Protein AF-A0A316E9Y3-F1 (afdb_monomer_lite)

Structure (mmCIF, N/CA/C/O backbone):
data_AF-A0A316E9Y3-F1
#
_entry.id   AF-A0A316E9Y3-F1
#
loop_
_atom_site.group_PDB
_atom_site.id
_atom_site.type_symbol
_atom_site.label_atom_id
_atom_site.label_alt_id
_atom_site.label_comp_id
_atom_site.label_asym_id
_atom_site.label_entity_id
_atom_site.label_seq_id
_atom_site.pdbx_PDB_ins_code
_atom_site.Cartn_x
_atom_site.Cartn_y
_atom_site.Cartn_z
_atom_site.occupancy
_atom_site.B_iso_or_equiv
_atom_site.auth_seq_id
_atom_site.auth_comp_id
_atom_site.auth_asym_id
_atom_site.auth_atom_id
_atom_site.pdbx_PDB_model_num
ATOM 1 N N . MET A 1 1 ? 6.605 10.592 7.202 1.00 53.28 1 MET A N 1
ATOM 2 C CA . MET A 1 1 ? 6.475 9.118 7.060 1.00 53.28 1 MET A CA 1
ATOM 3 C C . MET A 1 1 ? 5.324 8.863 6.090 1.00 53.28 1 MET A C 1
ATOM 5 O O . MET A 1 1 ? 4.272 9.458 6.290 1.00 53.28 1 MET A O 1
ATOM 9 N N . LEU A 1 2 ? 5.537 8.052 5.047 1.00 69.44 2 LEU A N 1
ATOM 10 C CA . LEU A 1 2 ? 4.682 7.876 3.854 1.00 6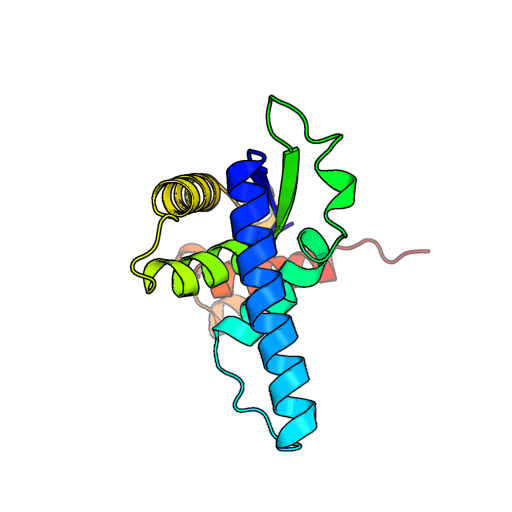9.44 2 LEU A CA 1
ATOM 11 C C . LEU A 1 2 ? 3.392 7.067 4.072 1.00 69.44 2 LEU A C 1
ATOM 13 O O . LEU A 1 2 ? 2.859 6.456 3.151 1.00 69.44 2 LEU A O 1
ATOM 17 N N . LYS A 1 3 ? 2.882 7.018 5.300 1.00 75.00 3 LYS A N 1
ATOM 18 C CA . LYS A 1 3 ? 1.794 6.107 5.646 1.00 75.00 3 LYS A CA 1
ATOM 19 C C . LYS A 1 3 ? 0.440 6.778 5.494 1.00 75.00 3 LYS A C 1
ATOM 21 O O . LYS A 1 3 ? 0.211 7.863 6.028 1.00 75.00 3 LYS A O 1
ATOM 26 N N . VAL A 1 4 ? -0.461 6.088 4.814 1.00 78.00 4 VAL A N 1
ATOM 27 C CA . VAL A 1 4 ? -1.889 6.378 4.751 1.00 78.00 4 VAL A CA 1
ATOM 28 C C . VAL A 1 4 ? -2.583 5.454 5.741 1.00 78.00 4 VAL A C 1
ATOM 30 O O . VAL A 1 4 ? -2.321 4.250 5.776 1.00 78.00 4 VAL A O 1
ATOM 33 N N . THR A 1 5 ? -3.475 6.008 6.558 1.00 83.88 5 THR A N 1
ATOM 34 C CA . THR A 1 5 ? -4.382 5.178 7.352 1.00 83.88 5 THR A CA 1
ATOM 35 C C . THR A 1 5 ? -5.621 4.901 6.524 1.00 83.88 5 THR A C 1
ATOM 37 O O . THR A 1 5 ? -6.405 5.814 6.296 1.00 83.88 5 THR A O 1
ATOM 40 N N . ILE A 1 6 ? -5.809 3.648 6.125 1.00 84.19 6 ILE A N 1
ATOM 41 C CA . ILE A 1 6 ? -7.038 3.201 5.469 1.00 84.19 6 ILE A CA 1
ATOM 42 C C . ILE A 1 6 ? -7.911 2.461 6.474 1.00 84.19 6 ILE A C 1
ATOM 44 O O . ILE A 1 6 ? -7.409 1.741 7.345 1.00 84.19 6 ILE A O 1
ATOM 48 N N . ARG A 1 7 ? -9.229 2.613 6.367 1.00 86.38 7 ARG A N 1
ATOM 49 C CA . ARG A 1 7 ? -10.187 1.864 7.186 1.00 86.38 7 ARG A CA 1
ATOM 50 C C . ARG A 1 7 ? -10.978 0.929 6.292 1.00 86.38 7 ARG A C 1
ATOM 52 O O . ARG A 1 7 ? -11.722 1.382 5.437 1.00 86.38 7 ARG A O 1
ATOM 59 N N . LEU A 1 8 ? -10.832 -0.368 6.539 1.00 86.56 8 LEU A N 1
ATOM 60 C CA . LEU A 1 8 ? -11.488 -1.406 5.752 1.00 86.56 8 LEU A CA 1
ATOM 61 C C . LEU A 1 8 ? -12.566 -2.103 6.577 1.00 86.56 8 LEU A C 1
ATOM 63 O O . LEU A 1 8 ? -12.337 -2.478 7.731 1.00 86.56 8 LEU A O 1
ATOM 67 N N . SER A 1 9 ? -13.729 -2.303 5.975 1.00 87.62 9 SER A N 1
ATOM 68 C CA . SER A 1 9 ? -14.756 -3.244 6.411 1.00 87.62 9 SER A CA 1
ATOM 69 C C . SER A 1 9 ? -14.274 -4.693 6.278 1.00 87.62 9 SER A C 1
ATOM 71 O O . SER A 1 9 ? -13.242 -4.987 5.670 1.00 87.62 9 SER A O 1
ATOM 73 N N . GLU A 1 10 ? -15.034 -5.626 6.848 1.00 86.69 10 GLU A N 1
ATOM 74 C CA . GLU A 1 10 ? -14.726 -7.055 6.750 1.00 86.69 10 GLU A CA 1
ATOM 75 C C . GLU A 1 10 ? -14.744 -7.549 5.294 1.00 86.69 10 GLU A C 1
ATOM 77 O O . GLU A 1 10 ? -13.854 -8.290 4.881 1.00 86.69 10 GLU A O 1
ATOM 82 N N . ALA A 1 11 ? -15.714 -7.096 4.493 1.00 85.56 11 ALA A N 1
ATOM 83 C CA . ALA A 1 11 ? -15.823 -7.471 3.085 1.00 85.56 11 ALA A CA 1
ATOM 84 C C . ALA A 1 11 ? -14.615 -6.981 2.269 1.00 85.56 11 ALA A C 1
ATOM 86 O O . ALA A 1 11 ? -14.013 -7.752 1.524 1.00 85.56 11 ALA A O 1
ATOM 87 N N . GLU A 1 12 ? -14.213 -5.724 2.460 1.00 85.94 12 GLU A N 1
ATOM 88 C CA . GLU A 1 12 ? -13.044 -5.133 1.797 1.00 85.94 12 GLU A CA 1
ATOM 89 C C . GLU A 1 12 ? -11.744 -5.817 2.219 1.00 85.94 12 GLU A C 1
ATOM 91 O O . GLU A 1 12 ? -10.894 -6.121 1.381 1.00 85.94 12 GLU A O 1
ATOM 96 N N . TYR A 1 13 ? -11.607 -6.129 3.509 1.00 87.00 13 TYR A N 1
ATOM 97 C CA . TYR A 1 13 ? -10.476 -6.899 4.009 1.00 87.00 13 TYR A CA 1
ATOM 98 C C . TYR A 1 13 ? -10.398 -8.281 3.348 1.00 87.00 13 TYR A C 1
ATOM 100 O O . TYR A 1 13 ? -9.324 -8.691 2.909 1.00 87.00 13 TYR A O 1
ATOM 108 N N . CYS A 1 14 ? -11.525 -8.987 3.230 1.00 85.38 14 CYS A N 1
ATOM 109 C CA . CYS A 1 14 ? -11.593 -10.288 2.565 1.00 85.38 14 CYS A CA 1
ATOM 110 C C . CYS A 1 14 ? -11.201 -10.204 1.084 1.00 85.38 14 CYS A C 1
ATOM 112 O O . CYS A 1 14 ? -10.507 -11.093 0.594 1.00 85.38 14 CYS A O 1
ATOM 114 N N . ILE A 1 15 ? -11.582 -9.135 0.379 1.00 84.69 15 ILE A N 1
ATOM 115 C CA . ILE A 1 15 ? -11.165 -8.891 -1.010 1.00 84.69 15 ILE A CA 1
ATOM 116 C C . ILE A 1 15 ? -9.641 -8.716 -1.092 1.00 84.69 15 ILE A C 1
ATOM 118 O O . ILE A 1 15 ? -8.985 -9.408 -1.875 1.00 84.69 15 ILE A O 1
ATOM 122 N N . MET A 1 16 ? -9.067 -7.849 -0.251 1.00 85.81 16 MET A N 1
ATOM 123 C CA . MET A 1 16 ? -7.617 -7.600 -0.184 1.00 85.81 16 MET A CA 1
ATOM 124 C C . MET A 1 16 ? -6.841 -8.882 0.150 1.00 85.81 16 MET A C 1
ATOM 126 O O . MET A 1 16 ? -5.827 -9.197 -0.480 1.00 85.81 16 MET A O 1
ATOM 130 N N . GLN A 1 17 ? -7.349 -9.663 1.105 1.00 87.50 17 GLN A N 1
ATOM 131 C CA . GLN A 1 17 ? -6.788 -10.949 1.507 1.00 87.50 17 GLN A CA 1
ATOM 132 C C . GLN A 1 17 ? -6.868 -11.991 0.391 1.00 87.50 17 GLN A C 1
ATOM 134 O O . GLN A 1 17 ? -5.873 -12.674 0.134 1.00 87.50 17 GLN A O 1
ATOM 139 N N . ALA A 1 18 ? -8.011 -12.120 -0.283 1.00 85.50 18 ALA A N 1
ATOM 140 C CA . ALA A 1 18 ? -8.193 -13.078 -1.367 1.00 85.50 18 ALA A CA 1
ATOM 141 C C . ALA A 1 18 ? -7.277 -12.759 -2.552 1.00 85.50 18 ALA A C 1
ATOM 143 O O . ALA A 1 18 ? -6.607 -13.659 -3.057 1.00 85.50 18 ALA A O 1
ATOM 144 N N . HIS A 1 19 ? -7.186 -11.483 -2.942 1.00 85.25 19 HIS A N 1
ATOM 145 C CA . HIS A 1 19 ? -6.278 -11.031 -3.996 1.00 85.25 19 HIS A CA 1
ATOM 146 C C . HIS A 1 19 ? -4.815 -11.336 -3.648 1.00 85.25 19 HIS A C 1
ATOM 148 O O . HIS A 1 19 ? -4.106 -11.979 -4.421 1.00 85.25 19 HIS A O 1
ATOM 154 N N . THR A 1 20 ? -4.384 -10.938 -2.447 1.00 87.81 20 THR A N 1
ATOM 155 C CA . THR A 1 20 ? -3.024 -11.184 -1.946 1.00 87.81 20 THR A CA 1
ATOM 156 C C . THR A 1 20 ? -2.697 -12.680 -1.927 1.00 87.81 20 THR A C 1
ATOM 158 O O . THR A 1 20 ? -1.657 -13.106 -2.424 1.00 87.81 20 THR A O 1
ATOM 161 N N . SER A 1 21 ? -3.608 -13.501 -1.400 1.00 87.94 21 SER A N 1
ATOM 162 C CA . SER A 1 21 ? -3.412 -14.950 -1.283 1.00 87.94 21 SER A CA 1
ATOM 163 C C . SER A 1 21 ? -3.377 -15.649 -2.639 1.00 87.94 21 SER A C 1
ATOM 165 O O . SER A 1 21 ? -2.570 -16.555 -2.834 1.00 87.94 21 SER A O 1
ATOM 167 N N . TYR A 1 22 ? -4.237 -15.243 -3.578 1.00 87.69 22 TYR A N 1
ATOM 168 C CA . TYR A 1 22 ? -4.286 -15.810 -4.925 1.00 87.69 22 TYR A CA 1
ATOM 169 C C . TYR A 1 22 ? -2.937 -15.673 -5.635 1.00 87.69 22 TYR A C 1
ATOM 171 O O . TYR A 1 22 ? -2.362 -16.676 -6.057 1.00 87.69 22 TYR A O 1
ATOM 179 N N . TRP A 1 23 ? -2.401 -14.454 -5.708 1.00 87.25 23 TRP A N 1
ATOM 180 C CA . TRP A 1 23 ? -1.160 -14.185 -6.434 1.00 87.25 23 TRP A CA 1
ATOM 181 C C . TRP A 1 23 ? 0.074 -14.773 -5.753 1.00 87.25 23 TRP A C 1
ATOM 183 O O . TRP A 1 23 ? 0.936 -15.324 -6.433 1.00 87.25 23 TRP A O 1
ATOM 193 N N . LEU A 1 24 ? 0.139 -14.759 -4.417 1.00 86.88 24 LEU A N 1
ATOM 194 C CA . LEU A 1 24 ? 1.225 -15.432 -3.698 1.00 86.88 24 LEU A CA 1
ATOM 195 C C . LEU A 1 24 ? 1.218 -16.946 -3.950 1.00 86.88 24 LEU A C 1
ATOM 197 O O . LEU A 1 24 ? 2.262 -17.527 -4.249 1.00 86.88 24 LEU A O 1
ATOM 201 N N . ASN A 1 25 ? 0.049 -17.589 -3.886 1.00 86.56 25 ASN A N 1
ATOM 202 C CA . ASN A 1 25 ? -0.075 -19.020 -4.172 1.00 86.56 25 ASN A CA 1
ATOM 203 C C . ASN A 1 25 ? 0.237 -19.344 -5.636 1.00 86.56 25 ASN A C 1
ATOM 205 O O . ASN A 1 25 ? 0.856 -20.372 -5.910 1.00 86.56 25 ASN A O 1
ATOM 209 N N . TRP A 1 26 ? -0.147 -18.466 -6.564 1.00 86.31 26 TRP A N 1
ATOM 210 C CA . TRP A 1 26 ? 0.212 -18.585 -7.973 1.00 86.31 26 TRP A CA 1
ATOM 211 C C . TRP A 1 26 ? 1.735 -18.574 -8.161 1.00 86.31 26 TRP A C 1
ATOM 213 O O . TRP A 1 26 ? 2.266 -19.472 -8.816 1.00 86.31 26 TRP A O 1
ATOM 223 N N . CYS A 1 27 ? 2.453 -17.657 -7.498 1.00 82.88 27 CYS A N 1
ATOM 224 C CA . CYS A 1 27 ? 3.918 -17.640 -7.497 1.00 82.88 27 CYS A CA 1
ATOM 225 C C . CYS A 1 27 ? 4.499 -18.948 -6.956 1.00 82.88 27 CYS A C 1
ATOM 227 O O . CYS A 1 27 ? 5.341 -19.566 -7.604 1.00 82.88 27 CYS A O 1
ATOM 229 N N . PHE A 1 28 ? 4.032 -19.419 -5.795 1.00 83.44 28 PHE A N 1
ATOM 230 C CA . PHE A 1 28 ? 4.518 -20.678 -5.224 1.00 83.44 28 PHE A CA 1
ATOM 231 C C . PHE A 1 28 ? 4.290 -21.872 -6.160 1.00 83.44 28 PHE A C 1
ATOM 233 O O . PHE A 1 28 ? 5.186 -22.703 -6.329 1.00 83.44 28 PHE A O 1
ATOM 240 N N . ALA A 1 29 ? 3.116 -21.954 -6.793 1.00 83.69 29 ALA A N 1
ATOM 241 C CA . ALA A 1 29 ? 2.800 -23.009 -7.747 1.00 83.69 29 ALA A CA 1
ATOM 242 C C . ALA A 1 29 ? 3.710 -22.943 -8.984 1.00 83.69 29 ALA A C 1
ATOM 244 O O . ALA A 1 29 ? 4.302 -23.954 -9.364 1.00 83.69 29 ALA A O 1
ATOM 245 N N . HIS A 1 30 ? 3.889 -21.759 -9.575 1.00 81.75 30 HIS A N 1
ATOM 246 C CA . HIS A 1 30 ? 4.758 -21.586 -10.739 1.00 81.75 30 HIS A CA 1
ATOM 247 C C . HIS A 1 30 ? 6.219 -21.919 -10.438 1.00 81.75 30 HIS A C 1
ATOM 249 O O . HIS A 1 30 ? 6.848 -22.645 -11.216 1.00 81.75 30 HIS A O 1
ATOM 255 N N . TYR A 1 31 ? 6.740 -21.465 -9.293 1.00 80.19 31 TYR A N 1
ATOM 256 C CA . TYR A 1 31 ? 8.100 -21.789 -8.865 1.00 80.19 31 TYR A CA 1
ATOM 257 C C . TYR A 1 31 ? 8.302 -23.305 -8.781 1.00 80.19 31 TYR A C 1
ATOM 259 O O . TYR A 1 31 ? 9.250 -23.835 -9.356 1.00 80.19 31 TYR A O 1
ATOM 267 N N . LYS A 1 32 ? 7.356 -24.016 -8.150 1.00 80.00 32 LYS A N 1
ATOM 268 C CA . LYS A 1 32 ? 7.397 -25.476 -7.984 1.00 80.00 32 LYS A CA 1
ATOM 269 C C . LYS A 1 32 ? 7.415 -26.239 -9.315 1.00 80.00 32 LYS A C 1
ATOM 271 O O . LYS A 1 32 ? 7.974 -27.331 -9.369 1.00 80.00 32 LYS A O 1
ATOM 276 N N . HIS A 1 33 ? 6.786 -25.704 -10.362 1.00 77.31 33 HIS A N 1
ATOM 277 C CA . HIS A 1 33 ? 6.623 -26.399 -11.642 1.00 77.31 33 HIS A CA 1
ATOM 278 C C . HIS A 1 33 ? 7.653 -26.030 -12.713 1.00 77.31 33 HIS A C 1
ATOM 280 O O . HIS A 1 33 ? 7.932 -26.857 -13.575 1.00 77.31 33 HIS A O 1
ATOM 286 N N . SER A 1 34 ? 8.202 -24.814 -12.691 1.00 76.69 34 SER A N 1
ATOM 287 C CA . SER A 1 34 ? 8.998 -24.286 -13.811 1.00 76.69 34 SER A CA 1
ATOM 288 C C . SER A 1 34 ? 10.368 -23.722 -13.424 1.00 76.69 34 SER A C 1
ATOM 290 O O . SER A 1 34 ? 11.116 -23.322 -14.316 1.00 76.69 34 SER A O 1
ATOM 292 N N . ASN A 1 35 ? 10.715 -23.686 -12.124 1.00 69.88 35 ASN A N 1
ATOM 293 C CA . ASN A 1 35 ? 11.948 -23.091 -11.568 1.00 69.88 35 ASN A CA 1
ATOM 294 C C . ASN A 1 35 ? 12.254 -21.656 -12.051 1.00 69.88 35 ASN A C 1
ATOM 296 O O . ASN A 1 35 ? 13.339 -21.128 -11.814 1.00 69.88 35 ASN A O 1
ATOM 300 N N . THR A 1 36 ? 11.301 -21.014 -12.723 1.00 65.00 36 THR A N 1
ATOM 301 C CA . THR A 1 36 ? 11.392 -19.682 -13.310 1.00 65.00 36 THR A CA 1
ATOM 302 C C . THR A 1 36 ? 10.024 -19.029 -13.174 1.00 65.00 36 THR A C 1
ATOM 304 O O . THR A 1 36 ? 8.994 -19.677 -13.323 1.00 65.00 36 THR A O 1
ATOM 307 N N . ILE A 1 37 ? 9.995 -17.745 -12.838 1.00 66.12 37 ILE A N 1
ATOM 308 C CA . ILE A 1 37 ? 8.758 -16.970 -12.779 1.00 66.12 37 ILE A CA 1
ATOM 309 C C . ILE A 1 37 ? 8.972 -15.738 -13.630 1.00 66.12 37 ILE A C 1
ATOM 311 O O . ILE A 1 37 ? 9.944 -15.006 -13.442 1.00 66.12 37 ILE A O 1
ATOM 315 N N . ARG A 1 38 ? 8.042 -15.501 -14.552 1.00 67.38 38 ARG A N 1
ATOM 316 C CA . ARG A 1 38 ? 7.872 -14.173 -15.119 1.00 67.38 38 ARG A CA 1
ATOM 317 C C . ARG A 1 38 ? 7.244 -13.310 -14.031 1.00 67.38 38 ARG A C 1
ATOM 319 O O . ARG A 1 38 ? 6.151 -13.611 -13.558 1.00 67.38 38 ARG A O 1
ATOM 326 N N . VAL A 1 39 ? 7.983 -12.306 -13.579 1.00 66.69 39 VAL A N 1
ATOM 327 C CA . VAL A 1 39 ? 7.525 -11.417 -12.515 1.00 66.69 39 VAL A CA 1
ATOM 328 C C . VAL A 1 39 ? 6.656 -10.337 -13.151 1.00 66.69 39 VAL A C 1
ATOM 330 O O . VAL A 1 39 ? 7.162 -9.313 -13.602 1.00 66.69 39 VAL A O 1
ATOM 333 N N . ASP A 1 40 ? 5.358 -10.612 -13.236 1.00 77.94 40 ASP A N 1
ATOM 334 C CA . ASP A 1 40 ? 4.357 -9.613 -13.609 1.00 77.94 40 ASP A CA 1
ATOM 335 C C . ASP A 1 40 ? 4.015 -8.721 -12.390 1.00 77.94 40 ASP A C 1
ATOM 337 O O . ASP A 1 40 ? 4.412 -9.006 -11.252 1.00 77.94 40 ASP A O 1
ATOM 341 N N . THR A 1 41 ? 3.326 -7.600 -12.618 1.00 80.88 41 THR A N 1
ATOM 342 C CA . THR A 1 41 ? 3.100 -6.557 -11.600 1.00 80.88 41 THR A CA 1
ATOM 343 C C . THR A 1 41 ? 2.262 -7.061 -10.421 1.00 80.88 41 THR A C 1
ATOM 345 O O . THR A 1 41 ? 2.530 -6.721 -9.269 1.00 80.88 41 THR A O 1
ATOM 348 N N . GLU A 1 42 ? 1.273 -7.911 -10.677 1.00 84.44 42 GLU A N 1
ATOM 349 C CA . GLU A 1 42 ? 0.311 -8.388 -9.687 1.00 84.44 42 GLU A CA 1
ATOM 350 C C . GLU A 1 42 ? 0.951 -9.247 -8.578 1.00 84.44 42 GLU A C 1
ATOM 352 O O . GLU A 1 42 ? 0.708 -8.961 -7.401 1.00 84.44 42 GLU A O 1
ATOM 357 N N . PRO A 1 43 ? 1.824 -10.230 -8.888 1.00 83.56 43 PRO A N 1
ATOM 358 C CA . PRO A 1 43 ? 2.708 -10.883 -7.921 1.00 83.56 43 PRO A CA 1
ATOM 359 C C . PRO A 1 43 ? 3.498 -9.953 -6.994 1.00 83.56 43 PRO A C 1
ATOM 361 O O . PRO A 1 43 ? 3.537 -10.189 -5.784 1.00 83.56 43 PRO A O 1
ATOM 364 N N . ILE A 1 44 ? 4.130 -8.911 -7.547 1.00 83.56 44 ILE A N 1
ATOM 365 C CA . ILE A 1 44 ? 4.951 -7.963 -6.776 1.00 83.56 44 ILE A CA 1
ATOM 366 C C . ILE A 1 44 ? 4.059 -7.215 -5.791 1.00 83.56 44 ILE A C 1
ATOM 368 O O . ILE A 1 44 ? 4.345 -7.172 -4.594 1.00 83.56 44 ILE A O 1
ATOM 372 N N . VAL A 1 45 ? 2.939 -6.683 -6.281 1.00 84.06 45 VAL A N 1
ATOM 373 C CA . VAL A 1 45 ? 1.968 -5.971 -5.448 1.00 84.06 45 VAL A CA 1
ATOM 374 C C . VAL A 1 45 ? 1.429 -6.891 -4.354 1.00 84.06 45 VAL A C 1
ATOM 376 O O . VAL A 1 45 ? 1.433 -6.523 -3.184 1.00 84.06 45 VAL A O 1
ATOM 379 N N . ALA A 1 46 ? 1.050 -8.129 -4.671 1.00 85.06 46 ALA A N 1
ATOM 380 C CA . ALA A 1 46 ? 0.601 -9.083 -3.658 1.00 85.06 46 ALA A CA 1
ATOM 381 C C . ALA A 1 46 ? 1.667 -9.353 -2.579 1.00 85.06 46 ALA A C 1
ATOM 383 O O . ALA A 1 46 ? 1.337 -9.458 -1.396 1.00 85.06 46 ALA A O 1
ATOM 384 N N . GLN A 1 47 ? 2.949 -9.404 -2.945 1.00 85.75 47 GLN A N 1
ATOM 385 C CA . GLN A 1 47 ? 4.037 -9.542 -1.980 1.00 85.75 47 GLN A CA 1
ATOM 386 C C . GLN A 1 47 ? 4.143 -8.339 -1.031 1.00 85.75 47 GLN A C 1
ATOM 388 O O . GLN A 1 47 ? 4.300 -8.546 0.175 1.00 85.75 47 GLN A O 1
ATOM 393 N N . MET A 1 48 ? 3.989 -7.108 -1.531 1.00 86.88 48 MET A N 1
ATOM 394 C CA . MET A 1 48 ? 3.980 -5.887 -0.704 1.00 86.88 48 MET A CA 1
ATOM 395 C C . MET A 1 48 ? 2.851 -5.931 0.339 1.00 86.88 48 MET A C 1
ATOM 397 O O . MET A 1 48 ? 3.057 -5.669 1.526 1.00 86.88 48 MET A O 1
ATOM 401 N N . PHE A 1 49 ? 1.667 -6.379 -0.084 1.00 86.12 49 PHE A N 1
ATOM 402 C CA . PHE A 1 49 ? 0.481 -6.503 0.767 1.00 86.12 49 PHE A CA 1
ATOM 403 C C . PHE A 1 49 ? 0.508 -7.719 1.704 1.00 86.12 49 PHE A C 1
ATOM 405 O O . PHE A 1 49 ? -0.252 -7.773 2.679 1.00 86.12 49 PHE A O 1
ATOM 412 N N . GLY A 1 50 ? 1.420 -8.669 1.479 1.00 85.38 50 GLY A N 1
ATOM 413 C CA . GLY A 1 50 ? 1.576 -9.871 2.294 1.00 85.38 50 GLY A CA 1
ATOM 414 C C . GLY A 1 50 ? 1.722 -9.566 3.787 1.00 85.38 50 GLY A C 1
ATOM 415 O O . GLY A 1 50 ? 1.095 -10.231 4.611 1.00 85.38 50 GLY A O 1
ATOM 416 N N . LYS A 1 51 ? 2.448 -8.508 4.166 1.00 84.19 51 LYS A N 1
ATOM 417 C CA . LYS A 1 51 ? 2.634 -8.125 5.581 1.00 84.19 51 LYS A CA 1
ATOM 418 C C . LYS A 1 51 ? 1.333 -7.701 6.289 1.00 84.19 51 LYS A C 1
ATOM 420 O O . LYS A 1 51 ? 1.243 -7.807 7.512 1.00 84.19 51 LYS A O 1
ATOM 425 N N . TYR A 1 52 ? 0.313 -7.283 5.537 1.00 84.94 52 TYR A N 1
ATOM 426 C CA . TYR A 1 52 ? -0.976 -6.823 6.063 1.00 84.94 52 TYR A CA 1
ATOM 427 C C . TYR A 1 52 ? -2.080 -7.885 5.975 1.00 84.94 52 TYR A C 1
ATOM 429 O O . TYR A 1 52 ? -2.888 -8.018 6.898 1.00 84.94 52 TYR A O 1
ATOM 437 N N . PHE A 1 53 ? -2.109 -8.648 4.877 1.00 85.31 53 PHE A N 1
ATOM 438 C CA . PHE A 1 53 ? -3.267 -9.469 4.504 1.00 85.31 53 PHE A CA 1
ATOM 439 C C . PHE A 1 53 ? -2.976 -10.975 4.385 1.00 85.31 53 PHE A C 1
ATOM 441 O O . PHE A 1 53 ? -3.894 -11.743 4.116 1.00 85.31 53 PHE A O 1
ATOM 448 N N . SER A 1 54 ? -1.744 -11.435 4.643 1.00 75.25 54 SER A N 1
ATOM 449 C CA . SER A 1 54 ? -1.407 -12.876 4.626 1.00 75.25 54 SER A CA 1
ATOM 450 C C . SER A 1 54 ? -1.859 -13.661 5.868 1.00 75.25 54 SER A C 1
ATOM 452 O O . SER A 1 54 ? -1.749 -14.888 5.898 1.00 75.25 54 SER A O 1
ATOM 454 N N . LYS A 1 55 ? -2.336 -12.984 6.924 1.00 65.00 55 LYS A N 1
ATOM 455 C CA . LYS A 1 55 ? -2.715 -13.646 8.182 1.00 65.00 55 LYS A CA 1
ATOM 456 C C . LYS A 1 55 ? -3.959 -14.522 8.027 1.00 65.00 55 LYS A C 1
ATOM 458 O O . LYS A 1 55 ? -4.822 -14.268 7.197 1.00 65.00 55 LYS A O 1
ATOM 463 N N . LYS A 1 56 ? -4.051 -15.562 8.864 1.00 58.22 56 LYS A N 1
ATOM 464 C CA . LYS A 1 56 ? -5.122 -16.570 8.821 1.00 58.22 56 LYS A CA 1
ATOM 465 C C . LYS A 1 56 ? -6.510 -15.958 9.047 1.00 58.22 56 LYS A C 1
ATOM 467 O O . LYS A 1 56 ? -6.714 -15.141 9.941 1.00 58.22 56 LYS A O 1
ATOM 472 N N . THR A 1 57 ? -7.481 -16.499 8.317 1.00 57.75 57 THR A N 1
ATOM 473 C CA . THR A 1 57 ? -8.935 -16.239 8.347 1.00 57.75 57 THR A CA 1
ATOM 474 C C . THR A 1 57 ? -9.561 -16.278 9.754 1.00 57.75 57 THR A C 1
ATOM 476 O O . THR A 1 57 ? -10.640 -15.740 9.972 1.00 57.75 57 THR A O 1
ATOM 479 N N . SER A 1 58 ? -8.872 -16.858 10.745 1.00 58.50 58 SER A N 1
ATOM 480 C CA . SER A 1 58 ? -9.278 -16.871 12.157 1.00 58.50 58 SER A CA 1
ATOM 481 C C . SER A 1 58 ? -9.366 -15.483 12.810 1.00 58.50 58 SER A C 1
ATOM 483 O O . SER A 1 58 ? -9.943 -15.363 13.885 1.00 58.50 58 SER A O 1
ATOM 485 N N . GLU A 1 59 ? -8.793 -14.437 12.203 1.00 64.25 59 GLU A N 1
ATOM 486 C CA . GLU A 1 59 ? -8.934 -13.055 12.690 1.00 64.25 59 GLU A CA 1
ATOM 487 C C . GLU A 1 59 ? -10.288 -12.413 12.315 1.00 64.25 59 GLU A C 1
ATOM 489 O O . GLU A 1 59 ? -10.666 -11.410 12.923 1.00 64.25 59 GLU A O 1
ATOM 494 N N . LEU A 1 60 ? -11.054 -13.005 11.384 1.00 66.44 60 LEU A N 1
ATOM 495 C CA . LEU A 1 60 ? -12.337 -12.457 10.917 1.00 66.44 60 LEU A CA 1
ATOM 496 C C . LEU A 1 60 ? -13.451 -12.551 11.964 1.00 66.44 60 LEU A C 1
ATOM 498 O O . LEU A 1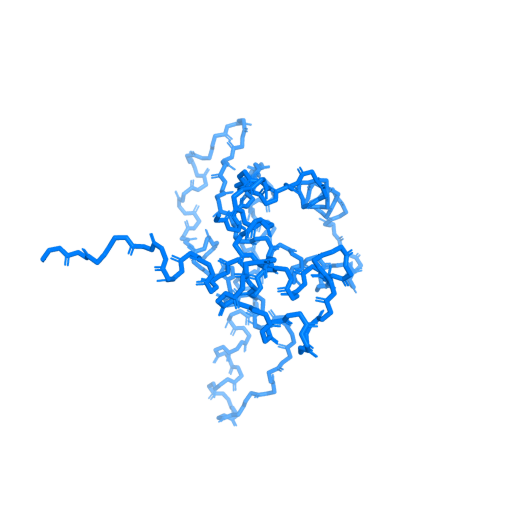 60 ? -14.261 -11.642 12.086 1.00 66.44 60 LEU A O 1
ATOM 502 N N . SER A 1 61 ? -13.449 -13.582 12.815 1.00 65.94 61 SER A N 1
ATOM 503 C CA . SER A 1 61 ? -14.466 -13.718 13.872 1.00 65.94 61 SER A CA 1
ATOM 504 C C . SER A 1 61 ? -14.391 -12.612 14.936 1.00 65.94 61 SER A C 1
ATOM 506 O O . SER A 1 61 ? -15.261 -12.520 15.799 1.00 65.94 61 SER A O 1
ATOM 508 N N . LYS A 1 62 ? -13.324 -11.804 14.918 1.00 74.06 62 LYS A N 1
ATOM 509 C CA . LYS A 1 62 ? -13.100 -10.651 15.799 1.00 74.06 62 LYS A CA 1
ATOM 510 C C . LYS A 1 62 ? -13.056 -9.335 15.015 1.00 74.06 62 LYS A C 1
ATOM 512 O O . LYS A 1 62 ? -12.581 -8.334 15.554 1.00 74.06 62 LYS A O 1
ATOM 517 N N . PHE A 1 63 ? -13.498 -9.323 13.754 1.00 80.81 63 PHE A N 1
ATOM 518 C CA . PHE A 1 63 ? -13.434 -8.122 12.934 1.00 80.81 63 PHE A CA 1
ATOM 519 C C . PHE A 1 63 ? -14.389 -7.050 13.487 1.00 80.81 63 PHE A C 1
ATOM 521 O O . PHE A 1 63 ? -15.561 -7.336 13.749 1.00 80.81 63 PHE A O 1
ATOM 528 N N . PRO A 1 64 ? -13.921 -5.813 13.724 1.00 83.31 64 PRO A N 1
ATOM 529 C CA . PRO A 1 64 ? -14.785 -4.768 14.253 1.00 83.31 64 PRO A CA 1
ATOM 530 C C . PRO A 1 64 ? -15.883 -4.405 13.248 1.00 83.31 64 PRO A C 1
ATOM 532 O O . PRO A 1 64 ? -15.593 -4.165 12.078 1.00 83.31 64 PRO A O 1
ATOM 535 N N . LYS A 1 65 ? -17.129 -4.245 13.718 1.00 80.88 65 LYS A N 1
ATOM 536 C CA . LYS A 1 65 ? -18.250 -3.774 12.876 1.00 80.88 65 LYS A CA 1
ATOM 537 C C . LYS A 1 65 ? -17.978 -2.415 12.216 1.00 80.88 65 LYS A C 1
ATOM 539 O O . LYS A 1 65 ? -18.469 -2.157 11.128 1.00 80.88 65 LYS A O 1
ATOM 544 N N . ALA A 1 66 ? -17.191 -1.561 12.872 1.00 80.94 66 ALA A N 1
ATOM 545 C CA . ALA A 1 66 ? -16.781 -0.248 12.367 1.00 80.94 66 ALA A CA 1
ATOM 546 C C . ALA A 1 66 ? -15.581 -0.301 11.395 1.00 80.94 66 ALA A C 1
ATOM 548 O O . ALA A 1 66 ? -14.985 0.734 11.090 1.00 80.94 66 ALA A O 1
ATOM 549 N N . GLY A 1 67 ? -15.167 -1.496 10.972 1.00 83.75 67 GLY A N 1
ATOM 550 C CA . GLY A 1 67 ? -13.955 -1.704 10.193 1.00 83.75 67 GLY A CA 1
ATOM 551 C C . GLY A 1 67 ? -12.673 -1.612 11.023 1.00 83.75 67 GLY A C 1
ATOM 552 O O . GLY A 1 67 ? -12.659 -1.156 12.172 1.00 83.75 67 GLY A O 1
ATOM 553 N N . LYS A 1 68 ? -11.571 -2.059 10.426 1.00 85.12 68 LYS A N 1
ATOM 554 C CA . LYS A 1 68 ? -10.232 -2.055 11.018 1.00 85.12 68 LYS A CA 1
ATOM 555 C C . LYS A 1 68 ? -9.350 -1.058 10.273 1.00 85.12 68 LYS A C 1
ATOM 557 O O . LYS A 1 68 ? -9.380 -0.998 9.047 1.00 85.12 68 LYS A O 1
ATOM 562 N N . ALA A 1 69 ? -8.592 -0.270 11.029 1.00 85.50 69 ALA A N 1
ATOM 563 C CA . ALA A 1 69 ? -7.624 0.665 10.474 1.00 85.50 69 ALA A CA 1
ATOM 564 C C . ALA A 1 69 ? -6.298 -0.050 10.180 1.00 85.50 69 ALA A C 1
ATOM 566 O O . ALA A 1 69 ? -5.843 -0.870 10.983 1.00 85.50 69 ALA A O 1
ATOM 567 N N . PHE A 1 70 ? -5.689 0.283 9.047 1.00 84.81 70 PHE A N 1
ATOM 568 C CA . PHE A 1 70 ? -4.386 -0.204 8.614 1.00 84.81 70 PHE A CA 1
ATOM 569 C C . PHE A 1 70 ? -3.524 0.984 8.207 1.00 84.81 70 PHE A C 1
ATOM 571 O O . PHE A 1 70 ? -3.959 1.819 7.420 1.00 84.81 70 PHE A O 1
ATOM 578 N N . GLU A 1 71 ? -2.299 1.041 8.721 1.00 84.31 71 GLU A N 1
ATOM 579 C CA . GLU A 1 71 ? -1.289 1.967 8.217 1.00 84.31 71 GLU A CA 1
ATOM 580 C C . GLU A 1 71 ? -0.529 1.302 7.070 1.00 84.31 71 GLU A C 1
ATOM 582 O O . GLU A 1 71 ? 0.246 0.363 7.285 1.00 84.31 71 GLU A O 1
ATOM 587 N N . ILE A 1 72 ? -0.771 1.781 5.854 1.00 85.62 72 ILE A N 1
ATOM 588 C CA . ILE A 1 72 ? -0.172 1.262 4.624 1.00 85.62 72 ILE A CA 1
ATOM 589 C C . ILE A 1 72 ? 0.684 2.350 3.991 1.00 85.62 72 ILE A C 1
ATOM 591 O O . ILE A 1 72 ? 0.338 3.527 4.071 1.00 85.62 72 ILE A O 1
ATOM 595 N N . GLU A 1 73 ? 1.815 1.986 3.394 1.00 84.06 73 GLU A N 1
ATOM 596 C CA . GLU A 1 73 ? 2.620 2.974 2.680 1.00 84.06 73 GLU A CA 1
ATOM 597 C C . GLU A 1 73 ? 1.861 3.466 1.433 1.00 84.06 73 GLU A C 1
ATOM 599 O O . GLU A 1 73 ? 1.242 2.683 0.713 1.00 84.06 73 GLU A O 1
ATOM 604 N N . HIS A 1 74 ? 1.898 4.770 1.158 1.00 80.88 74 HIS A N 1
ATOM 605 C CA . HIS A 1 74 ? 1.134 5.400 0.074 1.00 80.88 74 HIS A CA 1
ATOM 606 C C . HIS A 1 74 ? 1.424 4.756 -1.287 1.00 80.88 74 HIS A C 1
ATOM 608 O O . HIS A 1 74 ? 0.494 4.387 -2.005 1.00 80.88 74 HIS A O 1
ATOM 614 N N . TYR A 1 75 ? 2.699 4.486 -1.585 1.00 80.06 75 TYR A N 1
ATOM 615 C CA . TYR A 1 75 ? 3.107 3.818 -2.824 1.00 80.06 75 TYR A CA 1
ATOM 616 C C . TYR A 1 75 ? 2.533 2.398 -2.966 1.00 80.06 75 TYR A C 1
ATOM 618 O O . TYR A 1 75 ? 2.273 1.954 -4.083 1.00 80.06 75 TYR A O 1
ATOM 626 N N . GLU A 1 76 ? 2.290 1.686 -1.860 1.00 84.69 76 GLU A N 1
ATOM 627 C CA . GLU A 1 76 ? 1.652 0.364 -1.887 1.00 84.69 76 GLU A CA 1
ATOM 628 C C . GLU A 1 76 ? 0.187 0.500 -2.322 1.00 84.69 76 GLU A C 1
ATOM 630 O O . GLU A 1 76 ? -0.280 -0.260 -3.170 1.00 84.69 76 GLU A O 1
ATOM 635 N N . ILE A 1 77 ? -0.528 1.514 -1.821 1.00 84.56 77 ILE A N 1
ATOM 636 C CA . ILE A 1 77 ? -1.916 1.794 -2.221 1.00 84.56 77 ILE A CA 1
ATOM 637 C C . ILE A 1 77 ? -1.998 2.153 -3.707 1.00 84.56 77 ILE A C 1
ATOM 639 O O . ILE A 1 77 ? -2.852 1.616 -4.414 1.00 84.56 77 ILE A O 1
ATOM 643 N N . ILE A 1 78 ? -1.101 3.013 -4.198 1.00 83.31 78 ILE A N 1
ATOM 644 C CA . ILE A 1 78 ? -1.064 3.399 -5.615 1.00 83.31 78 ILE A CA 1
ATOM 645 C C . ILE A 1 78 ? -0.788 2.186 -6.511 1.00 83.31 78 ILE A C 1
ATOM 647 O O . ILE A 1 78 ? -1.506 1.970 -7.489 1.00 83.31 78 ILE A O 1
ATOM 651 N N . ALA A 1 79 ? 0.191 1.351 -6.154 1.00 82.75 79 ALA A N 1
ATOM 652 C CA . ALA A 1 79 ? 0.515 0.146 -6.915 1.00 82.75 79 ALA A CA 1
ATOM 653 C C . ALA A 1 79 ? -0.664 -0.844 -6.964 1.00 82.75 79 ALA A C 1
ATOM 655 O O . ALA A 1 79 ? -0.939 -1.449 -8.001 1.00 82.75 79 ALA A O 1
ATOM 656 N N . PHE A 1 80 ? -1.412 -0.976 -5.864 1.00 83.44 80 PHE A N 1
ATOM 657 C CA . PHE A 1 80 ? -2.624 -1.792 -5.830 1.00 83.44 80 PHE A CA 1
ATOM 658 C C . PHE A 1 80 ? -3.746 -1.226 -6.701 1.00 83.44 80 PHE A C 1
ATOM 660 O O . PHE A 1 80 ? -4.391 -1.976 -7.433 1.00 83.44 80 PHE A O 1
ATOM 667 N N . LEU A 1 81 ? -3.967 0.089 -6.662 1.00 83.44 81 LEU A N 1
ATOM 668 C CA . LEU A 1 81 ? -4.958 0.753 -7.506 1.00 83.44 81 LEU A CA 1
ATOM 669 C C . LEU A 1 81 ? -4.663 0.561 -8.999 1.00 83.44 81 LEU A C 1
ATOM 671 O O . LEU A 1 81 ? -5.595 0.308 -9.763 1.00 83.44 81 LEU A O 1
ATOM 675 N N . ASP A 1 82 ? -3.396 0.630 -9.416 1.00 82.31 82 ASP A N 1
ATOM 676 C CA . ASP A 1 82 ? -3.004 0.380 -10.809 1.00 82.31 82 ASP A CA 1
ATOM 677 C C . ASP A 1 82 ? -3.337 -1.055 -11.248 1.00 82.31 82 ASP A C 1
ATOM 679 O O . ASP A 1 82 ? -3.935 -1.255 -12.305 1.00 82.31 82 ASP A O 1
ATOM 683 N N . VAL A 1 83 ? -3.041 -2.048 -10.406 1.00 81.88 83 VAL A N 1
ATOM 684 C CA . VAL A 1 83 ? -3.362 -3.458 -10.679 1.00 81.88 83 VAL A CA 1
ATOM 685 C C . VAL A 1 83 ? -4.871 -3.695 -10.732 1.00 81.88 83 VAL A C 1
ATOM 687 O O . VAL A 1 83 ? -5.384 -4.314 -11.662 1.00 81.88 83 VAL A O 1
ATOM 690 N N . VAL A 1 84 ? -5.610 -3.202 -9.740 1.00 76.75 84 VAL A N 1
ATOM 691 C CA . VAL A 1 84 ? -7.027 -3.549 -9.578 1.00 76.75 84 VAL A CA 1
ATOM 692 C C . VAL A 1 84 ? -7.936 -2.749 -10.506 1.00 76.75 84 VAL A C 1
ATOM 694 O O . VAL A 1 84 ? -8.969 -3.271 -10.929 1.00 76.75 84 VAL A O 1
ATOM 697 N N . SER A 1 85 ? -7.551 -1.527 -10.889 1.00 71.81 85 SER A N 1
ATOM 698 C CA . SER A 1 85 ? -8.294 -0.719 -11.871 1.00 71.81 85 SER A CA 1
ATOM 699 C C . SER A 1 85 ? -8.374 -1.360 -13.259 1.00 71.81 85 SER A C 1
ATOM 701 O O . SER A 1 85 ? -9.278 -1.035 -14.024 1.00 71.81 85 SER A O 1
ATOM 703 N N . LYS A 1 86 ? -7.467 -2.295 -13.561 1.00 71.00 86 LYS A N 1
A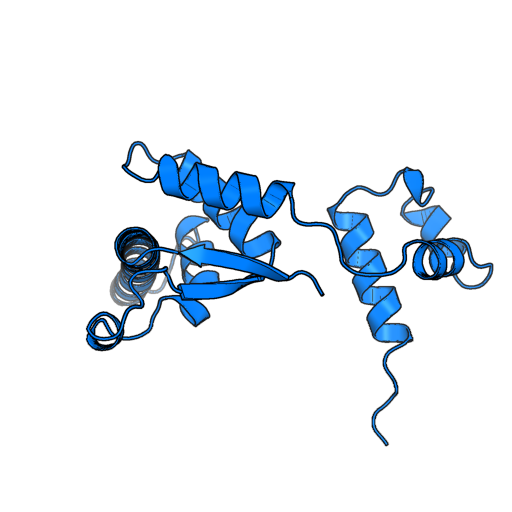TOM 704 C CA . LYS A 1 86 ? -7.437 -3.083 -14.801 1.00 71.00 86 LYS A CA 1
ATOM 705 C C . LYS A 1 86 ? -8.321 -4.337 -14.735 1.00 71.00 86 LYS A C 1
ATOM 707 O O . LYS A 1 86 ? -8.403 -5.066 -15.717 1.00 71.00 86 LYS A O 1
ATOM 712 N N . SER A 1 87 ? -8.962 -4.615 -13.594 1.00 64.75 87 SER A N 1
ATOM 713 C CA . SER A 1 87 ? -9.799 -5.804 -13.391 1.00 64.75 87 SER A CA 1
ATOM 714 C C . SER A 1 87 ? -11.301 -5.479 -13.440 1.00 64.75 87 SER A C 1
ATOM 716 O O . SER A 1 87 ? -11.770 -4.582 -12.747 1.00 64.75 87 SER A O 1
ATOM 718 N N . ASP A 1 88 ? -12.081 -6.258 -14.199 1.00 60.00 88 ASP A N 1
ATOM 719 C CA . ASP A 1 88 ? -13.537 -6.079 -14.404 1.00 60.00 88 ASP A CA 1
ATOM 720 C C . ASP A 1 88 ? -14.418 -6.512 -13.198 1.00 60.00 88 ASP A C 1
ATOM 722 O O . ASP A 1 88 ? -15.547 -6.976 -13.359 1.00 60.00 88 ASP A O 1
ATOM 726 N N . LYS A 1 89 ? -13.902 -6.457 -11.963 1.00 61.34 89 LYS A N 1
ATOM 727 C CA . LYS A 1 89 ? -14.438 -7.183 -10.787 1.00 61.34 89 LYS A CA 1
ATOM 728 C C . LYS A 1 89 ? -14.908 -6.265 -9.636 1.00 61.34 89 LYS A C 1
ATOM 730 O O . LYS A 1 89 ? -14.692 -5.060 -9.713 1.00 61.34 89 LYS A O 1
ATOM 735 N N . PRO A 1 90 ? -15.596 -6.792 -8.585 1.00 56.22 90 PRO A N 1
ATOM 736 C CA . PRO A 1 90 ? -16.320 -6.002 -7.573 1.00 56.22 90 PRO A CA 1
ATOM 737 C C . PRO A 1 90 ? -15.372 -5.349 -6.559 1.00 56.22 90 PRO A C 1
ATOM 739 O O . PRO A 1 90 ? -15.338 -5.683 -5.378 1.00 56.22 90 PRO A O 1
ATOM 742 N N . THR A 1 91 ? -14.567 -4.422 -7.053 1.00 64.69 91 THR A N 1
ATOM 743 C CA . THR A 1 91 ? -13.585 -3.640 -6.305 1.00 64.69 91 THR A CA 1
ATOM 744 C C . THR A 1 91 ? -13.819 -2.148 -6.489 1.00 64.69 91 THR A C 1
ATOM 746 O O . THR A 1 91 ? -13.046 -1.362 -5.965 1.00 64.69 91 THR A O 1
ATOM 749 N N . ALA A 1 92 ? -14.879 -1.734 -7.195 1.00 68.50 92 ALA A N 1
ATOM 750 C CA . ALA A 1 92 ? -15.162 -0.327 -7.479 1.00 68.50 92 ALA A CA 1
ATOM 751 C C . ALA A 1 92 ? -15.254 0.525 -6.201 1.00 68.50 92 ALA A C 1
ATOM 753 O O . ALA A 1 92 ? -14.622 1.579 -6.130 1.00 68.50 92 ALA A O 1
ATOM 754 N N . ASP A 1 93 ? -15.957 0.032 -5.178 1.00 73.31 93 ASP A N 1
ATOM 755 C CA . ASP A 1 93 ? -16.094 0.729 -3.893 1.00 73.31 93 ASP A CA 1
ATOM 756 C C . ASP A 1 93 ? -14.763 0.778 -3.126 1.00 73.31 93 ASP A C 1
ATOM 758 O O . ASP A 1 93 ? -14.359 1.840 -2.654 1.00 73.31 93 ASP A O 1
ATOM 762 N N . LEU A 1 94 ? -14.012 -0.330 -3.103 1.00 78.00 94 LEU A N 1
ATOM 763 C CA . LEU A 1 94 ? -12.673 -0.386 -2.505 1.00 78.00 94 LEU A CA 1
ATOM 764 C C . LEU A 1 94 ? -11.695 0.562 -3.218 1.00 78.00 94 LEU A C 1
ATOM 766 O O . LEU A 1 94 ? -10.959 1.304 -2.578 1.00 78.00 94 LEU A O 1
ATOM 770 N N . CYS A 1 95 ? -11.710 0.578 -4.550 1.00 80.50 95 CYS A N 1
ATOM 771 C CA . CYS A 1 95 ? -10.910 1.477 -5.372 1.00 80.50 95 CYS A CA 1
ATOM 772 C C . CYS A 1 95 ? -11.273 2.936 -5.114 1.00 80.50 95 CYS A C 1
ATOM 774 O O . CYS A 1 95 ? -10.386 3.782 -5.109 1.00 80.50 95 CYS A O 1
ATOM 776 N N . LYS A 1 96 ? -12.556 3.245 -4.908 1.00 81.06 96 LYS A N 1
ATOM 777 C CA . LYS A 1 96 ? -12.997 4.595 -4.566 1.00 81.06 96 LYS A CA 1
ATOM 778 C C . LYS A 1 96 ? -12.444 5.023 -3.206 1.00 81.06 96 LYS A C 1
ATOM 780 O O . LYS A 1 96 ? -11.825 6.077 -3.143 1.00 81.06 96 LYS A O 1
ATOM 785 N N . ILE A 1 97 ? -12.585 4.191 -2.173 1.00 80.00 97 ILE A N 1
ATOM 786 C CA . ILE A 1 97 ? -12.065 4.475 -0.823 1.00 80.00 97 ILE A CA 1
ATOM 787 C C . ILE A 1 97 ? -10.550 4.671 -0.859 1.00 80.00 97 ILE A C 1
ATOM 789 O O . ILE A 1 97 ? -10.045 5.685 -0.395 1.00 80.00 97 ILE A O 1
ATOM 793 N N . LEU A 1 98 ? -9.821 3.744 -1.483 1.00 81.50 98 LEU A N 1
ATOM 794 C CA . LEU A 1 98 ? -8.366 3.828 -1.586 1.00 81.50 98 LEU A CA 1
ATOM 795 C C . LEU A 1 98 ? -7.909 5.053 -2.392 1.00 81.50 98 LEU A C 1
ATOM 797 O O . LEU A 1 98 ? -6.899 5.656 -2.044 1.00 81.50 98 LEU A O 1
ATOM 801 N N . LYS A 1 99 ? -8.644 5.445 -3.443 1.00 83.56 99 LYS A N 1
ATOM 802 C CA . LYS A 1 99 ? -8.372 6.680 -4.197 1.00 83.56 99 LYS A CA 1
ATOM 803 C C . LYS A 1 99 ? -8.630 7.925 -3.359 1.00 83.56 99 LYS A C 1
ATOM 805 O O . LYS A 1 99 ? -7.821 8.843 -3.405 1.00 83.56 99 LYS A O 1
ATOM 810 N N . GLU A 1 100 ? -9.734 7.968 -2.618 1.00 82.62 100 GLU A N 1
ATOM 811 C CA . GLU A 1 100 ? -10.057 9.081 -1.723 1.00 82.62 100 GLU A CA 1
ATOM 812 C C . GLU A 1 100 ? -9.004 9.212 -0.616 1.00 82.62 100 GLU A C 1
ATOM 814 O O . GLU A 1 100 ? -8.475 10.301 -0.407 1.00 82.62 100 GLU A O 1
ATOM 819 N N . ASP A 1 101 ? -8.626 8.110 0.031 1.00 77.12 101 ASP A N 1
ATOM 820 C CA . ASP A 1 101 ? -7.602 8.097 1.078 1.00 77.12 101 ASP A CA 1
ATOM 821 C C . ASP A 1 101 ? -6.218 8.481 0.527 1.00 77.12 101 ASP A C 1
ATOM 823 O O . ASP A 1 101 ? -5.506 9.271 1.147 1.00 77.12 101 ASP A O 1
ATOM 827 N N . ALA A 1 102 ? -5.848 7.993 -0.662 1.00 76.19 102 ALA A N 1
ATOM 828 C CA . ALA A 1 102 ? -4.592 8.357 -1.317 1.00 76.19 102 ALA A CA 1
ATOM 829 C C . ALA A 1 102 ? -4.556 9.823 -1.781 1.00 76.19 102 ALA A C 1
ATOM 831 O O . ALA A 1 102 ? -3.496 10.442 -1.721 1.00 76.19 102 ALA A O 1
ATOM 832 N N . ALA A 1 103 ? -5.688 10.380 -2.227 1.00 75.69 103 ALA A N 1
ATOM 833 C CA . ALA A 1 103 ? -5.798 11.774 -2.662 1.00 75.69 103 ALA A CA 1
ATOM 834 C C . ALA A 1 103 ? -5.858 12.761 -1.485 1.00 75.69 103 ALA A C 1
ATOM 836 O O . ALA A 1 103 ? -5.379 13.890 -1.588 1.00 75.69 103 ALA A O 1
ATOM 837 N N . ASN A 1 104 ? -6.449 12.347 -0.362 1.00 69.62 104 ASN A N 1
ATOM 838 C CA . ASN A 1 104 ? -6.515 13.147 0.862 1.00 69.62 104 ASN A CA 1
ATOM 839 C C . ASN A 1 104 ? -5.233 13.060 1.694 1.00 69.62 104 ASN A C 1
ATOM 841 O O . ASN A 1 104 ? -5.005 13.904 2.568 1.00 69.62 104 ASN A O 1
ATOM 845 N N . TRP A 1 105 ? -4.402 12.048 1.442 1.00 70.69 105 TRP A N 1
ATOM 846 C CA . TRP A 1 105 ? -3.103 11.933 2.072 1.00 70.69 105 TRP A CA 1
ATOM 847 C C . TRP A 1 105 ? -2.208 13.105 1.664 1.00 70.69 105 TRP A C 1
ATOM 849 O O . TRP A 1 105 ? -2.049 13.434 0.492 1.00 70.69 105 TRP A O 1
ATOM 859 N N . LYS A 1 106 ? -1.616 13.746 2.669 1.00 59.44 106 LYS A N 1
ATOM 860 C CA . LYS A 1 106 ? -0.586 14.766 2.493 1.00 59.44 106 LYS A CA 1
ATOM 861 C C . LYS A 1 106 ? 0.664 14.276 3.210 1.00 59.44 106 LYS A C 1
ATOM 863 O O . LYS A 1 106 ? 0.525 13.790 4.339 1.00 59.44 106 LYS A O 1
ATOM 868 N N . PRO A 1 107 ? 1.863 14.457 2.633 1.00 58.28 107 PRO A N 1
ATOM 869 C CA . PRO A 1 107 ? 3.101 14.191 3.344 1.00 58.28 107 PRO A CA 1
ATOM 870 C C . PRO A 1 107 ? 3.077 14.953 4.670 1.00 58.28 107 PRO A C 1
ATOM 872 O O . PRO A 1 107 ? 3.017 16.186 4.698 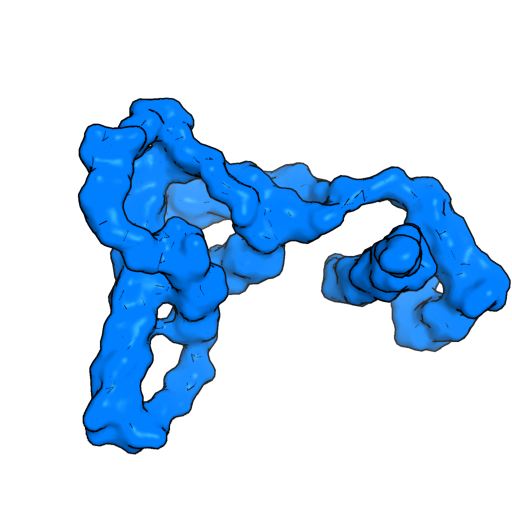1.00 58.28 107 PRO A O 1
ATOM 875 N N . SER A 1 108 ? 3.061 14.230 5.792 1.00 46.47 108 SER A N 1
ATOM 876 C CA . SER A 1 108 ? 3.249 14.870 7.085 1.00 46.47 108 SER A CA 1
ATOM 877 C C . SER A 1 108 ? 4.717 15.252 7.177 1.00 46.47 108 SER A C 1
ATOM 879 O O . SER A 1 108 ? 5.578 14.376 7.237 1.00 46.47 108 SER A O 1
ATOM 881 N N . LEU A 1 109 ? 4.985 16.555 7.092 1.00 52.62 109 LEU A N 1
ATOM 882 C CA . LEU A 1 109 ? 5.996 17.307 7.837 1.00 52.62 109 LEU A CA 1
ATOM 883 C C . LEU A 1 109 ? 5.959 18.771 7.382 1.00 52.62 109 LEU A C 1
ATOM 885 O O . LEU A 1 109 ? 5.577 19.101 6.262 1.00 52.62 109 LEU A O 1
ATOM 889 N N . SER A 1 110 ? 6.302 19.662 8.305 1.00 50.50 110 SER A N 1
ATOM 890 C CA . SER A 1 110 ? 6.293 21.110 8.142 1.00 50.50 110 SER A CA 1
ATOM 891 C C . SER A 1 110 ? 7.121 21.538 6.922 1.00 50.50 110 SER A C 1
ATOM 893 O O . SER A 1 110 ? 8.342 21.672 7.030 1.00 50.50 110 SER A O 1
ATOM 895 N N . LYS A 1 111 ? 6.442 21.809 5.795 1.00 56.41 111 LYS A N 1
ATOM 896 C CA . LYS A 1 111 ? 7.000 22.437 4.581 1.00 56.41 111 LYS A CA 1
ATOM 897 C C . LYS A 1 111 ? 8.084 23.498 4.855 1.00 56.41 111 LYS A C 1
ATOM 899 O O . LYS A 1 111 ? 9.117 23.412 4.200 1.00 56.41 111 LYS A O 1
ATOM 904 N N . PRO A 1 112 ? 7.950 24.399 5.858 1.00 59.66 112 PRO A N 1
ATOM 905 C CA . PRO A 1 112 ? 8.959 25.428 6.103 1.00 59.66 112 PRO A CA 1
ATOM 906 C C . PRO A 1 112 ? 10.375 24.893 6.357 1.00 59.66 112 PRO A C 1
ATOM 908 O O . PRO A 1 112 ? 11.335 25.483 5.885 1.00 59.66 112 PRO A O 1
ATOM 911 N N . ASN A 1 113 ? 10.545 23.776 7.072 1.00 70.94 113 ASN A N 1
ATOM 912 C CA . ASN A 1 113 ? 11.888 23.295 7.434 1.00 70.94 113 ASN A CA 1
ATOM 913 C C . ASN A 1 113 ? 12.549 22.479 6.317 1.00 70.94 113 ASN A C 1
ATOM 915 O O . ASN A 1 113 ? 13.771 22.496 6.185 1.00 70.94 113 ASN A O 1
ATOM 919 N N . PHE A 1 114 ? 11.745 21.773 5.522 1.00 78.88 114 PHE A N 1
ATOM 920 C CA . PHE A 1 114 ? 12.232 20.949 4.420 1.00 78.88 114 PHE A CA 1
ATOM 921 C C . PHE A 1 114 ? 12.596 21.799 3.201 1.00 78.88 114 PHE A C 1
ATOM 923 O O . PHE A 1 114 ? 13.683 21.642 2.654 1.00 78.88 114 PHE A O 1
ATOM 930 N N . GLU A 1 115 ? 11.744 22.758 2.840 1.00 82.94 115 GLU A N 1
ATOM 931 C CA . GLU A 1 115 ? 12.014 23.706 1.756 1.00 82.94 115 GLU A CA 1
ATOM 932 C C . GLU A 1 115 ? 13.260 24.551 2.055 1.00 82.94 115 GLU A C 1
ATOM 934 O O . GLU A 1 115 ? 14.144 24.683 1.210 1.00 82.94 115 GLU A O 1
ATOM 939 N N . ASN A 1 116 ? 13.400 25.038 3.294 1.00 84.25 116 ASN A N 1
ATOM 940 C CA . ASN A 1 116 ? 14.596 25.766 3.726 1.00 84.25 116 ASN A CA 1
ATOM 941 C C . ASN A 1 116 ? 15.865 24.904 3.675 1.00 84.25 116 ASN A C 1
ATOM 943 O O . ASN A 1 116 ? 16.937 25.412 3.352 1.00 84.25 116 ASN A O 1
ATOM 947 N N . TRP A 1 117 ? 15.765 23.611 3.993 1.00 86.25 117 TRP A N 1
ATOM 948 C CA . TRP A 1 117 ? 16.888 22.686 3.858 1.00 86.25 117 TRP A CA 1
ATOM 949 C C . TRP A 1 117 ? 17.238 22.430 2.390 1.00 86.25 117 TRP A C 1
ATOM 951 O O . TRP A 1 117 ? 18.418 22.464 2.048 1.00 86.25 117 TRP A O 1
ATOM 961 N N . TYR A 1 118 ? 16.243 22.207 1.529 1.00 84.56 118 TYR A N 1
ATOM 962 C CA . TYR A 1 118 ? 16.453 21.961 0.100 1.00 84.56 118 TYR A CA 1
ATOM 963 C C . TYR A 1 118 ? 17.111 23.171 -0.576 1.00 84.56 118 TYR A C 1
ATOM 965 O O . TYR A 1 118 ? 18.066 23.025 -1.333 1.00 84.56 118 TYR A O 1
ATOM 973 N N . ASN A 1 119 ? 16.661 24.375 -0.215 1.00 86.38 119 ASN A N 1
ATOM 974 C CA . ASN A 1 119 ? 17.178 25.642 -0.727 1.00 86.38 119 ASN A CA 1
ATOM 975 C C . ASN A 1 119 ? 18.445 26.141 0.001 1.00 86.38 119 ASN A C 1
ATOM 977 O O . ASN A 1 119 ? 18.911 27.250 -0.273 1.00 86.38 119 ASN A O 1
ATOM 981 N N . SER A 1 120 ? 19.009 25.373 0.941 1.00 85.44 120 SER A N 1
ATOM 982 C CA . SER A 1 120 ? 20.194 25.801 1.690 1.00 85.44 120 SER A CA 1
ATOM 983 C C . SER A 1 120 ? 21.450 25.808 0.812 1.00 85.44 120 SER A C 1
ATOM 985 O O . SER A 1 120 ? 21.589 25.036 -0.139 1.00 85.44 120 SER A O 1
ATOM 987 N N . SER A 1 121 ? 22.427 26.651 1.161 1.00 82.06 121 SER A N 1
ATOM 988 C CA . SER A 1 121 ? 23.707 26.719 0.443 1.00 82.06 121 SER A CA 1
ATOM 989 C C . SER A 1 121 ? 24.473 25.393 0.450 1.00 82.06 121 SER A C 1
ATOM 991 O O . SER A 1 121 ? 25.200 25.107 -0.498 1.00 82.06 121 SER A O 1
ATOM 993 N N . GLU A 1 122 ? 24.293 24.574 1.488 1.00 81.25 122 GLU A N 1
ATOM 994 C CA . GLU A 1 122 ? 24.915 23.252 1.628 1.00 81.25 122 GLU A CA 1
ATOM 995 C C . GLU A 1 122 ? 24.317 22.203 0.681 1.00 81.25 122 GLU A C 1
ATOM 997 O O . GLU A 1 122 ? 24.984 21.229 0.337 1.00 81.25 122 GLU A O 1
ATOM 1002 N N . ASN A 1 123 ? 23.076 22.404 0.231 1.00 82.44 123 ASN A N 1
ATOM 1003 C CA . ASN A 1 123 ? 22.356 21.484 -0.647 1.00 82.44 123 ASN A CA 1
ATOM 1004 C C . ASN A 1 123 ? 22.119 22.064 -2.045 1.00 82.44 123 ASN A C 1
ATOM 1006 O O . ASN A 1 123 ? 21.335 21.514 -2.813 1.00 82.44 123 ASN A O 1
ATOM 1010 N N . ARG A 1 124 ? 22.835 23.130 -2.420 1.00 78.75 124 ARG A N 1
ATOM 1011 C CA . ARG A 1 124 ? 22.701 23.796 -3.725 1.00 78.75 124 ARG A CA 1
ATOM 1012 C C . ARG A 1 124 ? 22.808 22.839 -4.918 1.00 78.75 124 ARG A C 1
ATOM 1014 O O . ARG A 1 124 ? 22.140 23.048 -5.924 1.00 78.75 124 ARG A O 1
ATOM 1021 N N . ILE A 1 125 ? 23.601 21.776 -4.780 1.00 80.56 125 ILE A N 1
ATOM 1022 C CA . ILE A 1 125 ? 23.747 20.740 -5.805 1.00 80.56 125 ILE A CA 1
ATOM 1023 C C . ILE A 1 125 ? 22.417 20.026 -6.104 1.00 80.56 125 ILE A C 1
ATOM 1025 O O . ILE A 1 125 ? 22.180 19.644 -7.240 1.00 80.56 125 ILE A O 1
ATOM 1029 N N . LEU A 1 126 ? 21.506 19.901 -5.131 1.00 81.94 126 LEU A N 1
ATOM 1030 C CA . LEU A 1 126 ? 20.191 19.289 -5.349 1.00 81.94 126 LEU A CA 1
ATOM 1031 C C . LEU A 1 126 ? 19.378 20.087 -6.370 1.00 81.94 126 LEU A C 1
ATOM 1033 O O . LEU A 1 126 ? 18.826 19.498 -7.292 1.00 81.94 126 LEU A O 1
ATOM 1037 N N . ALA A 1 127 ? 19.398 21.419 -6.277 1.00 79.69 127 ALA A N 1
ATOM 1038 C CA . ALA A 1 127 ? 18.703 22.279 -7.229 1.00 79.69 127 ALA A CA 1
ATOM 1039 C C . ALA A 1 127 ? 19.297 22.226 -8.649 1.00 79.69 127 ALA A C 1
ATOM 1041 O O . ALA A 1 127 ? 18.591 22.478 -9.623 1.00 79.69 127 ALA A O 1
ATOM 1042 N N . GLU A 1 128 ? 20.583 21.885 -8.784 1.00 82.62 128 GLU A N 1
ATOM 1043 C CA . GLU A 1 128 ? 21.237 21.693 -10.086 1.00 82.62 128 GLU A CA 1
ATOM 1044 C C . GLU A 1 128 ? 20.840 20.367 -10.750 1.00 82.62 128 GLU A C 1
ATOM 1046 O O . GLU A 1 128 ? 20.770 20.301 -11.975 1.00 82.62 128 GLU A O 1
ATOM 1051 N N . PHE A 1 129 ? 20.564 19.325 -9.958 1.00 82.88 129 PHE A N 1
ATOM 1052 C CA . PHE A 1 129 ? 20.195 18.000 -10.466 1.00 82.88 129 PHE A CA 1
ATOM 1053 C C . PHE A 1 129 ? 18.685 17.795 -10.627 1.00 82.88 129 PHE A C 1
ATOM 1055 O O . PHE A 1 129 ? 18.275 17.136 -11.577 1.00 82.88 129 PHE A O 1
ATOM 1062 N N . PHE A 1 130 ? 17.879 18.346 -9.720 1.00 83.44 130 PHE A N 1
ATOM 1063 C CA . PHE A 1 130 ? 16.439 18.073 -9.612 1.00 83.44 130 PHE A CA 1
ATOM 1064 C C . PHE A 1 130 ? 15.571 19.325 -9.812 1.00 83.44 130 PHE A C 1
ATOM 1066 O O . PHE A 1 130 ? 14.354 19.263 -9.725 1.00 83.44 130 PHE A O 1
ATOM 1073 N N . GLY A 1 131 ? 16.176 20.483 -10.091 1.00 85.81 131 GLY A N 1
ATOM 1074 C CA . GLY A 1 131 ? 15.440 21.726 -10.314 1.00 85.81 131 GLY A CA 1
ATOM 1075 C C . GLY A 1 131 ? 14.992 22.416 -9.024 1.00 85.81 131 GLY A C 1
ATOM 1076 O O . GLY A 1 131 ? 15.452 22.110 -7.917 1.00 85.81 131 GLY A O 1
ATOM 1077 N N . LYS A 1 132 ? 14.135 23.433 -9.160 1.00 87.69 132 LYS A N 1
ATOM 1078 C CA . LYS A 1 132 ? 13.660 24.191 -7.996 1.00 87.69 132 LYS A CA 1
ATOM 1079 C C . LYS A 1 132 ? 12.723 23.324 -7.169 1.00 87.69 132 LYS A C 1
ATOM 1081 O O . LYS A 1 132 ? 12.049 22.452 -7.694 1.00 87.69 132 LYS A O 1
ATOM 1086 N N . PHE A 1 133 ? 12.624 23.628 -5.879 1.00 83.62 133 PHE A N 1
ATOM 1087 C CA . PHE A 1 133 ? 11.733 22.919 -4.961 1.00 83.62 133 PHE A CA 1
ATOM 1088 C C . PHE A 1 133 ? 10.280 22.826 -5.462 1.00 83.62 133 PHE A C 1
ATOM 1090 O O . PHE A 1 133 ? 9.626 21.806 -5.287 1.00 83.62 133 PHE A O 1
ATOM 1097 N N . GLU A 1 134 ? 9.792 23.896 -6.092 1.00 82.50 134 GLU A N 1
ATOM 1098 C CA . GLU A 1 134 ? 8.443 23.999 -6.663 1.00 82.50 134 GLU A CA 1
ATOM 1099 C C . GLU A 1 134 ? 8.229 23.103 -7.894 1.00 82.50 134 GLU A C 1
ATOM 1101 O O . GLU A 1 134 ? 7.085 22.797 -8.222 1.00 82.50 134 GLU A O 1
ATOM 1106 N N . ASP A 1 135 ? 9.317 22.701 -8.556 1.00 83.94 135 ASP A N 1
ATOM 1107 C CA . ASP A 1 135 ? 9.311 21.919 -9.795 1.00 83.94 135 ASP A CA 1
ATOM 1108 C C . ASP A 1 135 ? 9.465 20.410 -9.538 1.00 83.94 135 ASP A C 1
ATOM 1110 O O . ASP A 1 135 ? 9.333 19.627 -10.477 1.00 83.94 135 ASP A O 1
ATOM 1114 N N . LEU A 1 136 ? 9.742 20.002 -8.292 1.00 80.31 136 LEU A N 1
ATOM 1115 C CA . LEU A 1 136 ? 9.892 18.595 -7.926 1.00 80.31 136 LEU A CA 1
ATOM 1116 C C . LEU A 1 136 ? 8.580 17.849 -8.156 1.00 80.31 136 LEU A C 1
ATOM 1118 O O . LEU A 1 136 ? 7.535 18.240 -7.624 1.00 80.31 136 LEU A O 1
ATOM 1122 N N . ASP A 1 137 ? 8.647 16.744 -8.894 1.00 78.19 137 ASP A N 1
ATOM 1123 C CA . ASP A 1 137 ? 7.517 15.825 -8.967 1.00 78.19 137 ASP A CA 1
ATOM 1124 C C . ASP A 1 137 ? 7.351 15.028 -7.658 1.00 78.19 137 ASP A C 1
ATOM 1126 O O . ASP A 1 137 ? 8.197 15.062 -6.759 1.00 78.19 137 ASP A O 1
ATOM 1130 N N . ASP A 1 138 ? 6.239 14.301 -7.526 1.00 68.56 138 ASP A N 1
ATOM 1131 C CA . ASP A 1 138 ? 5.926 13.553 -6.302 1.00 68.56 138 ASP A CA 1
ATOM 1132 C C . ASP A 1 138 ? 7.009 12.515 -5.940 1.00 68.56 138 ASP A C 1
ATOM 1134 O O . ASP A 1 138 ? 7.226 12.223 -4.762 1.00 68.56 138 ASP A O 1
ATOM 1138 N N . VAL A 1 139 ? 7.712 11.956 -6.931 1.00 72.38 139 VAL A N 1
ATOM 1139 C CA . VAL A 1 139 ? 8.754 10.940 -6.724 1.00 72.38 139 VAL A CA 1
ATOM 1140 C C . VAL A 1 139 ? 10.045 11.594 -6.242 1.00 72.38 139 VAL A C 1
ATOM 1142 O O . VAL A 1 139 ? 10.660 11.129 -5.277 1.00 72.38 139 VAL A O 1
ATOM 1145 N N . GLU A 1 140 ? 10.455 12.679 -6.890 1.00 79.38 140 GLU A N 1
ATOM 1146 C CA . GLU A 1 140 ? 11.644 13.448 -6.533 1.00 79.38 140 GLU A CA 1
ATOM 1147 C C . GLU A 1 140 ? 11.487 14.095 -5.157 1.00 79.38 140 GLU A C 1
ATOM 1149 O O . GLU A 1 140 ? 12.393 14.016 -4.323 1.00 79.38 140 GLU A O 1
ATOM 1154 N N . TYR A 1 141 ? 10.313 14.660 -4.877 1.00 78.88 141 TYR A N 1
ATOM 1155 C CA . TYR A 1 141 ? 9.974 15.245 -3.586 1.00 78.88 141 TYR A CA 1
ATOM 1156 C C . TYR A 1 141 ? 10.133 14.224 -2.449 1.00 78.88 141 TYR A C 1
ATOM 1158 O O . TYR A 1 141 ? 10.781 14.505 -1.436 1.00 78.88 141 TYR A O 1
ATOM 1166 N N . GLU A 1 142 ? 9.628 13.003 -2.633 1.00 70.75 142 GLU A N 1
ATOM 1167 C CA . GLU A 1 142 ? 9.747 11.927 -1.643 1.00 70.75 142 GLU A CA 1
ATOM 1168 C C . GLU A 1 142 ? 11.175 11.403 -1.483 1.00 70.75 142 GLU A C 1
ATOM 1170 O O . GLU A 1 142 ? 11.6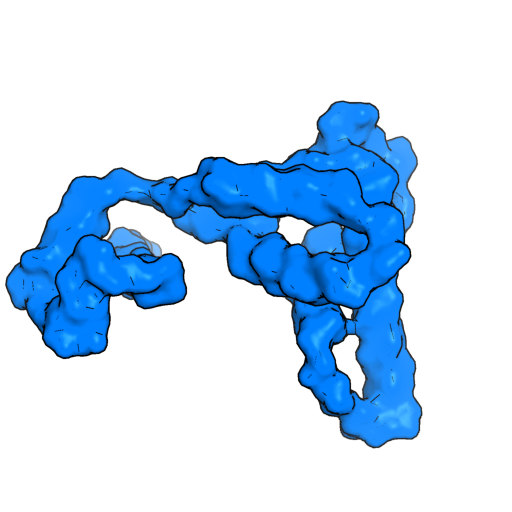43 11.158 -0.363 1.00 70.75 142 GLU A O 1
ATOM 1175 N N . TYR A 1 143 ? 11.913 11.279 -2.585 1.00 76.62 143 TYR A N 1
ATOM 1176 C CA . TYR A 1 143 ? 13.326 10.926 -2.530 1.00 76.62 143 TYR A CA 1
ATOM 1177 C C . TYR A 1 143 ? 14.125 11.957 -1.714 1.00 76.62 143 TYR A C 1
ATOM 1179 O O . TYR A 1 143 ? 14.914 11.589 -0.835 1.00 76.62 143 TYR A O 1
ATOM 1187 N N . MET A 1 144 ? 13.855 13.248 -1.918 1.00 82.38 144 MET A N 1
ATOM 1188 C CA . MET A 1 144 ? 14.491 14.339 -1.178 1.00 82.38 144 MET A CA 1
ATOM 1189 C C . MET A 1 144 ? 14.095 14.369 0.294 1.00 82.38 144 MET A C 1
ATOM 1191 O O . MET A 1 144 ? 14.950 14.582 1.159 1.00 82.38 144 MET A O 1
ATOM 1195 N N . ILE A 1 145 ? 12.832 14.083 0.606 1.00 75.06 145 ILE A N 1
ATOM 1196 C CA . ILE A 1 145 ? 12.371 13.912 1.987 1.00 75.06 145 ILE A CA 1
ATOM 1197 C C . ILE A 1 145 ? 13.126 12.779 2.675 1.00 75.06 145 ILE A C 1
ATOM 1199 O O . ILE A 1 145 ? 13.512 12.907 3.841 1.00 75.06 145 ILE A O 1
ATOM 1203 N N . ASN A 1 146 ? 13.358 11.665 1.984 1.00 73.00 146 ASN A N 1
ATOM 1204 C CA . ASN A 1 146 ? 14.083 10.547 2.567 1.00 73.00 146 ASN A CA 1
ATOM 1205 C C . ASN A 1 146 ? 15.528 10.937 2.923 1.00 73.00 146 ASN A C 1
ATOM 1207 O O . ASN A 1 146 ? 15.987 10.651 4.032 1.00 73.00 146 ASN A O 1
ATOM 1211 N N . ILE A 1 147 ? 16.205 11.674 2.035 1.00 76.25 147 ILE A N 1
ATOM 1212 C CA . ILE A 1 147 ? 17.546 12.225 2.283 1.00 76.25 147 ILE A CA 1
ATOM 1213 C C . ILE A 1 147 ? 17.532 13.186 3.477 1.00 76.25 147 ILE A C 1
ATOM 1215 O O . ILE A 1 147 ? 18.375 13.065 4.370 1.00 76.25 147 ILE A O 1
ATOM 1219 N N . TYR A 1 148 ? 16.579 14.120 3.517 1.00 76.44 148 TYR A N 1
ATOM 1220 C CA . TYR A 1 148 ? 16.427 15.069 4.621 1.00 76.44 148 TYR A CA 1
ATOM 1221 C C . TYR A 1 148 ? 16.269 14.352 5.960 1.00 76.44 148 TYR A C 1
ATOM 1223 O O . TYR A 1 148 ? 16.960 14.676 6.926 1.00 76.44 148 TYR A O 1
ATOM 1231 N N . ASN A 1 149 ? 15.399 13.344 6.008 1.00 70.56 149 ASN A N 1
ATOM 1232 C CA . ASN A 1 149 ? 15.165 12.570 7.217 1.00 70.56 149 ASN A CA 1
ATOM 1233 C C . ASN A 1 149 ? 16.413 11.774 7.610 1.00 70.56 149 ASN A C 1
ATOM 1235 O O . ASN A 1 149 ? 16.801 11.820 8.768 1.00 70.56 149 ASN A O 1
ATOM 1239 N N . HIS A 1 150 ? 17.102 11.117 6.672 1.00 67.88 150 HIS A N 1
ATOM 1240 C CA . HIS A 1 150 ? 18.317 10.351 6.982 1.00 67.88 150 HIS A CA 1
ATOM 1241 C C . HIS A 1 150 ? 19.471 11.221 7.493 1.00 67.88 150 HIS A C 1
ATOM 1243 O O . HIS A 1 150 ? 20.208 10.787 8.374 1.00 67.88 150 HIS A O 1
ATOM 1249 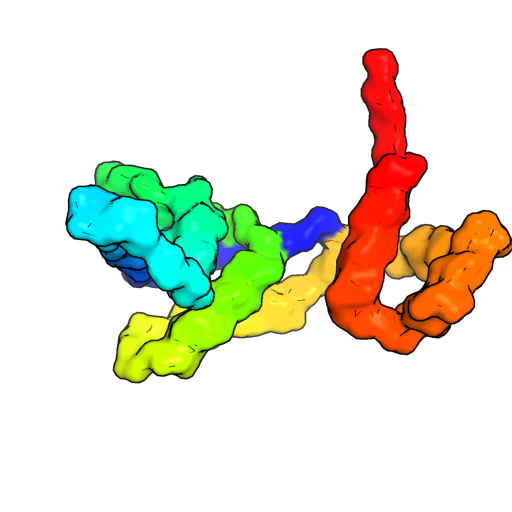N N . LYS A 1 151 ? 19.618 12.452 6.988 1.00 65.12 151 LYS A N 1
ATOM 1250 C CA . LYS A 1 151 ? 20.632 13.399 7.480 1.00 65.12 151 LYS A CA 1
ATOM 1251 C C . LYS A 1 151 ? 20.296 13.999 8.852 1.00 65.12 151 LYS A C 1
ATOM 1253 O O . LYS A 1 151 ? 21.211 14.421 9.548 1.00 65.12 151 LYS A O 1
ATOM 1258 N N . ASN A 1 152 ? 19.015 14.054 9.227 1.00 58.66 152 ASN A N 1
ATOM 1259 C CA . ASN A 1 152 ? 18.539 14.699 10.459 1.00 58.66 152 ASN A CA 1
ATOM 1260 C C . ASN A 1 152 ? 18.008 13.719 11.518 1.00 58.66 152 ASN A C 1
ATOM 1262 O O . ASN A 1 152 ? 17.495 14.153 12.551 1.00 58.66 152 ASN A O 1
ATOM 1266 N N . LEU A 1 153 ? 18.119 12.406 11.295 1.00 45.38 153 LEU A N 1
ATOM 1267 C CA . LEU A 1 153 ? 17.889 11.431 12.354 1.00 45.38 153 LEU A CA 1
ATOM 1268 C C . LEU A 1 153 ? 18.955 11.639 13.442 1.00 45.38 153 LEU A C 1
ATOM 1270 O O . LEU A 1 153 ? 20.143 11.708 13.116 1.00 45.38 153 LEU A O 1
ATOM 1274 N N . PRO A 1 154 ? 18.574 11.722 14.729 1.00 37.59 154 PRO A N 1
ATOM 1275 C CA . PRO A 1 154 ? 19.556 11.660 15.797 1.00 37.59 154 PRO A CA 1
ATOM 1276 C C . PRO A 1 154 ? 20.304 10.333 15.660 1.00 37.59 154 PRO A C 1
ATOM 1278 O O . PRO A 1 154 ? 19.684 9.267 15.632 1.00 37.59 154 PRO A O 1
ATOM 1281 N N . VAL A 1 155 ? 21.631 10.399 15.541 1.00 34.31 155 VAL A N 1
ATOM 1282 C CA . VAL A 1 155 ? 22.477 9.208 15.642 1.00 34.31 155 VAL A CA 1
ATOM 1283 C C . VAL A 1 155 ? 22.169 8.588 17.009 1.00 34.31 155 VAL A C 1
ATOM 1285 O O . VAL A 1 155 ? 22.247 9.311 18.009 1.00 34.31 155 VAL A O 1
ATOM 1288 N N . PRO A 1 156 ? 21.736 7.316 17.086 1.00 32.31 156 PRO A N 1
ATOM 1289 C CA . PRO A 1 156 ? 21.521 6.688 18.379 1.00 32.31 156 PRO A CA 1
ATOM 1290 C C . PRO A 1 156 ? 22.850 6.691 19.156 1.00 32.31 156 PRO A C 1
ATOM 1292 O O . PRO A 1 156 ? 23.900 6.541 18.525 1.00 32.31 156 PRO A O 1
ATOM 1295 N N . PRO A 1 157 ? 22.811 6.925 20.480 1.00 43.28 157 PRO A N 1
ATOM 1296 C CA . PRO A 1 157 ? 24.012 7.011 21.308 1.00 43.28 157 PRO A CA 1
ATOM 1297 C C . PRO A 1 157 ? 24.848 5.728 21.278 1.00 43.28 157 PRO A C 1
ATOM 1299 O O . PRO A 1 157 ? 24.256 4.631 21.135 1.00 43.28 157 PRO A O 1
#

pLDDT: mean 76.4, std 11.56, range [32.31, 87.94]

Sequence (157 aa):
MLKVTIRLSEAEYCIMQAHTSYWLNWCFAHYKHSNTIRVDTEPIVAQMFGKYFSKKTSELSKFPKAGKAFEIEHYEIIAFLDVVSKSDKPTADLCKILKEDAANWKPSLSKPNFENWYNSSENRILAEFFGKFEDLDDVEYEYMINIYNHKNLPVPP

Radius of gyration: 19.52 Å; chains: 1; bounding box: 43×53×36 Å

Foldseek 3Di:
DQWFKAFDDLVLLVVLLVLLVVLCVVVVVCCVPPVDDDDDLSNVLSVLCCVPRVDDPVCSVVADRRGDIDTHGLVSLVSVLVVCVPDPDDCVVVSVRSVVRSVPDDPDDDPVVLLCVCPDPVNVVLCVVQNHPVNHDPVRVVVSVVVVCVVPPPDDD

Organism: NCBI:txid591202

Secondary structure (DSSP, 8-state):
--EEEEEE-HHHHHHHHHHHHHHHHHHHHHHHHHS-----HHHHHHHHHHHHH-S-GGGGGG--TT-EEEEEEHHHHHHHHHHHHTS-SS-HHHHHHHHHHHHH----S-HHHHHHHHTSGGGHHHHHHH--GGG--HHHHHHHHHHHHHHHSPPP-